Protein AF-A0A3M2M5M6-F1 (afdb_monomer_lite)

Foldseek 3Di:
DDADDPVLCDQDQDLVSLLSSLVNQQVPDDPVCNVVSLVVSQVNNVVHDDPVSSVVSVVVNCVVVVVD

Radius of gyration: 11.28 Å; chains: 1; bounding box: 28×24×29 Å

Sequence (68 aa):
MFVPTPEQLELPESVDDLEGWLVAMLRTAPDDALASALDQAETIAAERFSGEQIVEALRRVLATELRR

Structure (mmCIF, N/CA/C/O backbone):
data_AF-A0A3M2M5M6-F1
#
_entry.id   AF-A0A3M2M5M6-F1
#
loop_
_atom_site.group_PDB
_atom_site.id
_atom_site.type_symbol
_atom_site.label_atom_id
_atom_site.label_alt_id
_atom_site.label_comp_id
_atom_site.label_asym_id
_atom_site.label_entity_id
_atom_site.label_seq_id
_atom_site.pdbx_PDB_ins_code
_atom_site.Cartn_x
_atom_site.Cartn_y
_atom_site.Cartn_z
_atom_site.occupancy
_atom_site.B_iso_or_equiv
_atom_site.auth_seq_id
_atom_site.auth_comp_id
_atom_site.auth_asym_id
_atom_site.auth_atom_id
_atom_site.pdbx_PDB_model_num
ATOM 1 N N . MET A 1 1 ? 6.073 -10.866 -17.650 1.00 60.06 1 MET A N 1
ATOM 2 C CA . MET A 1 1 ? 6.054 -9.423 -17.349 1.00 60.06 1 MET A CA 1
ATOM 3 C C . MET A 1 1 ? 4.697 -9.150 -16.722 1.00 60.06 1 MET A C 1
ATOM 5 O O . MET A 1 1 ? 3.699 -9.358 -17.396 1.00 60.06 1 MET A O 1
ATOM 9 N N . PHE A 1 2 ? 4.644 -8.896 -15.414 1.00 67.75 2 PHE A N 1
ATOM 10 C CA . PHE A 1 2 ? 3.390 -8.545 -14.742 1.00 67.75 2 PHE A CA 1
ATOM 11 C C . PHE A 1 2 ? 3.147 -7.060 -15.005 1.00 67.75 2 PHE A C 1
ATOM 13 O O . PHE A 1 2 ? 4.001 -6.249 -14.664 1.00 67.75 2 PHE A O 1
ATOM 20 N N . VAL A 1 3 ? 2.038 -6.727 -15.658 1.00 77.12 3 VAL A N 1
ATOM 21 C CA . VAL A 1 3 ? 1.606 -5.346 -15.886 1.00 77.12 3 VAL A CA 1
ATOM 22 C C . VAL A 1 3 ? 0.227 -5.243 -15.242 1.00 77.12 3 VAL A C 1
ATOM 24 O O . VAL A 1 3 ? -0.676 -5.943 -15.709 1.00 77.12 3 VAL A O 1
ATOM 27 N N . PRO A 1 4 ? 0.063 -4.486 -14.146 1.00 78.62 4 PRO A N 1
ATOM 28 C CA . PRO A 1 4 ? -1.245 -4.331 -13.534 1.00 78.62 4 PRO A CA 1
ATOM 29 C C . PRO A 1 4 ? -2.192 -3.583 -14.474 1.00 78.62 4 PRO A C 1
ATOM 31 O O . PRO A 1 4 ? -1.787 -2.730 -15.265 1.00 78.62 4 PRO A O 1
ATOM 34 N N . THR A 1 5 ? -3.466 -3.939 -14.387 1.00 84.81 5 THR A N 1
ATOM 35 C CA . THR A 1 5 ? -4.568 -3.201 -15.010 1.00 84.81 5 THR A CA 1
ATOM 36 C C . THR A 1 5 ? -4.796 -1.874 -14.271 1.00 84.81 5 THR A C 1
ATOM 38 O O . THR A 1 5 ? -4.446 -1.784 -13.092 1.00 84.81 5 THR A O 1
ATOM 41 N N . PRO A 1 6 ? -5.361 -0.837 -14.918 1.00 83.38 6 PRO A N 1
ATOM 42 C CA . PRO A 1 6 ? -5.685 0.427 -14.251 1.00 83.38 6 PRO A CA 1
ATOM 43 C C . PRO A 1 6 ? -6.529 0.237 -12.986 1.00 83.38 6 PRO A C 1
ATOM 45 O O . PRO A 1 6 ? -6.243 0.852 -11.965 1.00 83.38 6 PRO A O 1
ATOM 48 N N . GLU A 1 7 ? -7.488 -0.687 -13.024 1.00 83.38 7 GLU A N 1
ATOM 49 C CA . GLU A 1 7 ? -8.366 -1.022 -11.902 1.00 83.38 7 GLU A CA 1
ATOM 50 C C . GLU A 1 7 ? -7.585 -1.591 -10.704 1.00 83.38 7 GLU A C 1
ATOM 52 O O . GLU A 1 7 ? -7.968 -1.401 -9.557 1.00 83.38 7 GLU A O 1
ATOM 57 N N . GLN A 1 8 ? -6.449 -2.257 -10.941 1.00 84.62 8 GLN A N 1
ATOM 58 C CA . GLN A 1 8 ? -5.578 -2.772 -9.875 1.00 84.62 8 GLN A CA 1
ATOM 59 C C . GLN A 1 8 ? -4.711 -1.693 -9.216 1.00 84.62 8 GLN A C 1
ATOM 61 O O . GLN A 1 8 ? -4.064 -1.979 -8.209 1.00 84.62 8 GLN A O 1
ATOM 66 N N . LEU A 1 9 ? -4.661 -0.487 -9.785 1.00 87.44 9 LEU A N 1
ATOM 67 C CA . LEU A 1 9 ? -3.968 0.665 -9.208 1.00 87.44 9 LEU A CA 1
ATOM 68 C C . LEU A 1 9 ? -4.927 1.586 -8.442 1.00 87.44 9 LEU A C 1
ATOM 70 O O . LEU A 1 9 ? -4.477 2.497 -7.748 1.00 87.44 9 LEU A O 1
ATOM 74 N N . GLU A 1 10 ? -6.234 1.333 -8.510 1.00 93.25 10 GLU A N 1
ATOM 75 C CA . GLU A 1 10 ? -7.228 2.044 -7.712 1.00 93.25 10 GLU A CA 1
ATOM 76 C C . GLU A 1 10 ? -7.181 1.573 -6.255 1.00 93.25 10 GLU A C 1
ATOM 78 O O . GLU A 1 10 ? -7.110 0.376 -5.974 1.00 93.25 10 GLU A O 1
ATOM 83 N N . LEU A 1 11 ? -7.211 2.525 -5.315 1.00 95.00 11 LEU A N 1
ATOM 84 C CA . LEU A 1 11 ? -7.194 2.220 -3.886 1.00 95.00 11 LEU A CA 1
ATOM 85 C C . LEU A 1 11 ? -8.418 1.352 -3.527 1.00 95.00 11 LEU A C 1
ATOM 87 O O . LEU A 1 11 ? -9.547 1.845 -3.660 1.00 95.00 11 LEU A O 1
ATOM 91 N N . PRO A 1 12 ? -8.231 0.115 -3.023 1.00 95.88 12 PRO A N 1
ATOM 92 C CA . PRO A 1 12 ? -9.337 -0.798 -2.758 1.00 95.88 12 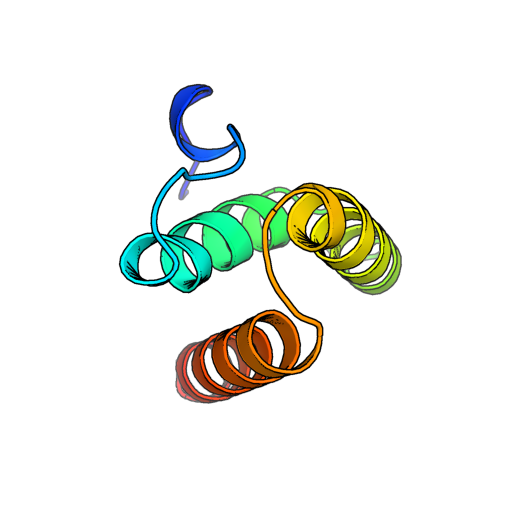PRO A CA 1
ATOM 93 C C . PRO A 1 12 ? -10.268 -0.301 -1.652 1.00 95.88 12 PRO A C 1
ATOM 95 O O . PRO A 1 12 ? -9.892 0.505 -0.799 1.00 95.88 12 PRO A O 1
ATOM 98 N N . GLU A 1 13 ? -11.499 -0.812 -1.646 1.00 95.62 13 GLU A N 1
ATOM 99 C CA . GLU A 1 13 ? -12.478 -0.542 -0.586 1.00 95.62 13 GLU A CA 1
ATOM 100 C C . GLU A 1 13 ? -12.279 -1.446 0.640 1.00 95.62 13 GLU A C 1
ATOM 102 O O . GLU A 1 13 ? -12.533 -1.017 1.766 1.00 95.62 13 GLU A O 1
ATOM 107 N N . SER A 1 14 ? -11.806 -2.681 0.429 1.00 95.94 14 SER A N 1
ATOM 108 C CA . SER A 1 14 ? -11.566 -3.670 1.482 1.00 95.94 14 SER A CA 1
ATOM 109 C C . SER A 1 14 ? -10.087 -3.769 1.847 1.00 95.94 14 SER A C 1
ATOM 111 O O . SER A 1 14 ? -9.208 -3.696 0.988 1.00 95.94 14 SER A O 1
ATOM 113 N N . VAL A 1 15 ? -9.814 -4.013 3.131 1.00 94.94 15 VAL A N 1
ATOM 114 C CA . VAL A 1 15 ? -8.460 -4.307 3.623 1.00 94.94 15 VAL A CA 1
ATOM 115 C C . VAL A 1 15 ? -7.928 -5.637 3.080 1.00 94.94 15 VAL A C 1
ATOM 117 O O . VAL A 1 15 ? -6.719 -5.793 2.933 1.00 94.94 15 VAL A O 1
ATOM 120 N N . ASP A 1 16 ? -8.814 -6.572 2.729 1.00 94.88 16 ASP A N 1
ATOM 121 C CA . ASP A 1 16 ? -8.432 -7.884 2.189 1.00 94.88 16 ASP A CA 1
ATOM 122 C C . ASP A 1 16 ? -7.735 -7.770 0.821 1.00 94.88 16 ASP A C 1
ATOM 124 O O . ASP A 1 16 ? -6.911 -8.612 0.466 1.00 94.88 16 ASP A O 1
ATOM 128 N N . ASP A 1 17 ? -8.012 -6.692 0.081 1.00 95.25 17 ASP A N 1
ATOM 129 C CA . ASP A 1 17 ? -7.437 -6.423 -1.240 1.00 95.25 17 ASP A CA 1
ATOM 130 C C . ASP A 1 17 ? -6.177 -5.535 -1.175 1.00 95.25 17 ASP A C 1
ATOM 132 O O . ASP A 1 17 ? -5.487 -5.343 -2.183 1.00 95.25 17 ASP A O 1
ATOM 136 N N . LEU A 1 18 ? -5.838 -5.010 0.010 1.00 96.19 18 LEU A N 1
ATOM 137 C CA . LEU A 1 18 ? -4.739 -4.058 0.198 1.00 96.19 18 LEU A CA 1
ATOM 138 C C . LEU A 1 18 ? -3.376 -4.660 -0.169 1.00 96.19 18 LEU A C 1
ATOM 140 O O . LEU A 1 18 ? -2.549 -3.993 -0.785 1.00 96.19 18 LEU A O 1
ATOM 144 N N . GLU A 1 19 ? -3.138 -5.931 0.160 1.00 94.88 19 GLU A N 1
ATOM 145 C CA . GLU A 1 19 ? -1.885 -6.620 -0.183 1.00 94.88 19 GLU A CA 1
ATOM 146 C C . GLU A 1 19 ? -1.691 -6.729 -1.701 1.00 94.88 19 GLU A C 1
ATOM 148 O O . GLU A 1 19 ? -0.596 -6.486 -2.214 1.00 94.88 19 GLU A O 1
ATOM 153 N N . GLY A 1 20 ? -2.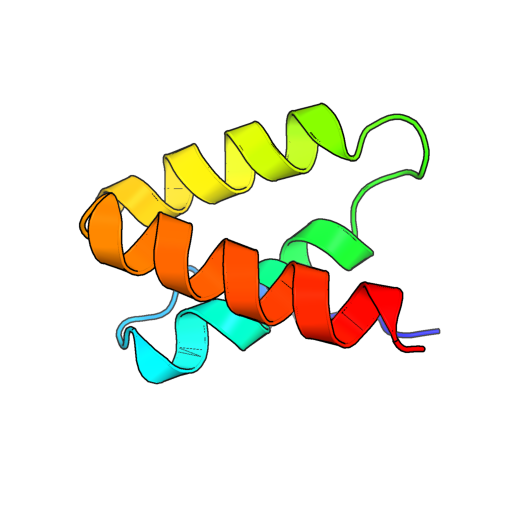761 -7.058 -2.431 1.00 93.12 20 GLY A N 1
ATOM 154 C CA . GLY A 1 20 ? -2.732 -7.167 -3.888 1.00 93.12 20 GLY A CA 1
ATOM 155 C C . GLY A 1 20 ? -2.448 -5.824 -4.555 1.00 93.12 20 GLY A C 1
ATOM 156 O O . GLY A 1 20 ? -1.614 -5.750 -5.462 1.00 93.12 20 GLY A O 1
ATOM 157 N N . TRP A 1 21 ? -3.085 -4.762 -4.060 1.00 95.75 21 TRP A N 1
ATOM 158 C CA . TRP A 1 21 ? -2.854 -3.395 -4.520 1.00 95.75 21 TRP A CA 1
ATOM 159 C C . TRP A 1 21 ? -1.420 -2.917 -4.232 1.00 95.75 21 TRP A C 1
ATOM 161 O O . TRP A 1 21 ? -0.752 -2.400 -5.129 1.00 95.75 21 TRP A O 1
ATOM 171 N N . LEU A 1 22 ? -0.886 -3.176 -3.031 1.00 94.88 22 LEU A N 1
ATOM 172 C CA . LEU A 1 22 ? 0.503 -2.845 -2.681 1.00 94.88 22 LEU A CA 1
ATOM 173 C C . LEU A 1 22 ? 1.499 -3.533 -3.622 1.00 94.88 22 LEU A C 1
ATOM 175 O O . LEU A 1 22 ? 2.417 -2.895 -4.134 1.00 94.88 22 LEU A O 1
ATOM 179 N N . VAL A 1 23 ? 1.310 -4.824 -3.904 1.00 92.44 23 VAL A N 1
ATOM 180 C CA . VAL A 1 23 ? 2.163 -5.552 -4.856 1.00 92.44 23 VAL A CA 1
ATOM 181 C C . VAL A 1 23 ? 2.072 -4.950 -6.259 1.00 92.44 23 VAL A C 1
ATOM 183 O O . VAL A 1 23 ? 3.096 -4.839 -6.935 1.00 92.44 23 VAL A O 1
ATOM 186 N N . ALA A 1 24 ? 0.876 -4.562 -6.710 1.00 92.12 24 ALA A N 1
ATOM 187 C CA . ALA A 1 24 ? 0.693 -3.925 -8.010 1.00 92.12 24 ALA A CA 1
ATOM 188 C C . ALA A 1 24 ? 1.451 -2.592 -8.099 1.00 92.12 24 ALA A C 1
ATOM 190 O O . ALA A 1 24 ? 2.237 -2.412 -9.029 1.00 92.12 24 ALA A O 1
ATOM 191 N N . MET A 1 25 ? 1.295 -1.722 -7.097 1.00 91.94 25 MET A N 1
ATOM 192 C CA . MET A 1 25 ? 2.002 -0.442 -6.994 1.00 91.94 25 MET A CA 1
ATOM 193 C C . MET A 1 25 ? 3.523 -0.636 -7.016 1.00 91.94 25 MET A C 1
ATOM 195 O O . MET A 1 25 ? 4.216 -0.076 -7.867 1.00 91.94 25 MET A O 1
ATOM 199 N N . LEU A 1 26 ? 4.052 -1.497 -6.143 1.00 89.88 26 LEU A N 1
ATOM 200 C CA . LEU A 1 26 ? 5.498 -1.698 -6.013 1.00 89.88 26 LEU A CA 1
ATOM 201 C C . LEU A 1 26 ? 6.124 -2.343 -7.255 1.00 89.88 26 LEU A C 1
ATOM 203 O O . LEU A 1 26 ? 7.249 -2.011 -7.607 1.00 89.88 26 LEU A O 1
ATOM 207 N N . ARG A 1 27 ? 5.401 -3.217 -7.968 1.00 87.62 27 ARG A N 1
ATOM 208 C CA . ARG A 1 27 ? 5.892 -3.822 -9.221 1.00 87.62 27 ARG A CA 1
ATOM 209 C C . ARG A 1 27 ? 5.899 -2.870 -10.414 1.00 87.62 27 ARG A C 1
ATOM 211 O O . ARG A 1 27 ? 6.533 -3.185 -11.417 1.00 87.62 27 ARG A O 1
ATOM 218 N N . THR A 1 28 ? 5.185 -1.749 -10.334 1.00 86.56 28 THR A N 1
ATOM 219 C CA . THR A 1 28 ? 5.239 -0.694 -11.361 1.00 86.56 28 THR A CA 1
ATOM 220 C C . THR A 1 28 ? 6.329 0.335 -11.107 1.00 86.56 28 THR A C 1
ATOM 222 O O . THR A 1 28 ? 6.628 1.134 -11.996 1.00 86.56 28 THR A O 1
ATOM 225 N N . ALA A 1 29 ? 6.934 0.314 -9.919 1.00 87.19 29 ALA A N 1
ATOM 226 C CA . ALA A 1 29 ? 8.014 1.216 -9.581 1.00 87.19 29 ALA A CA 1
ATOM 227 C C . ALA A 1 29 ? 9.293 0.855 -10.360 1.00 87.19 29 ALA A C 1
ATOM 229 O O . ALA A 1 29 ? 9.627 -0.326 -10.479 1.00 87.19 29 ALA A O 1
ATOM 230 N N . PRO A 1 30 ? 10.037 1.854 -10.862 1.00 82.94 30 PRO A N 1
ATOM 231 C CA . PRO A 1 30 ? 11.423 1.666 -11.278 1.00 82.94 30 PRO A CA 1
ATOM 232 C C . PRO A 1 30 ? 12.282 1.097 -10.138 1.00 82.94 30 PRO A C 1
ATOM 234 O O . PRO A 1 30 ? 12.069 1.440 -8.972 1.00 82.94 30 PRO A O 1
ATOM 237 N N . ASP A 1 31 ? 13.282 0.276 -10.472 1.00 79.19 31 ASP A N 1
ATOM 238 C CA . ASP A 1 31 ? 14.154 -0.398 -9.493 1.00 79.19 31 ASP A CA 1
ATOM 239 C C . ASP A 1 31 ? 14.856 0.582 -8.529 1.00 79.19 31 ASP A C 1
ATOM 241 O O . ASP A 1 31 ? 15.107 0.255 -7.369 1.00 79.19 31 ASP A O 1
ATOM 245 N N . ASP A 1 32 ? 15.154 1.800 -8.985 1.00 84.50 32 ASP A N 1
ATOM 246 C CA . ASP A 1 32 ? 15.799 2.869 -8.216 1.00 84.50 32 ASP A CA 1
ATOM 247 C C . ASP A 1 32 ? 14.813 3.770 -7.446 1.00 84.50 32 ASP A C 1
ATOM 249 O O . ASP A 1 32 ? 15.238 4.658 -6.706 1.00 84.50 32 ASP A O 1
ATOM 253 N N . ALA A 1 33 ? 13.506 3.522 -7.567 1.00 90.06 33 ALA A N 1
ATOM 254 C CA . ALA A 1 33 ? 12.439 4.346 -6.998 1.00 90.06 33 ALA A CA 1
ATOM 255 C C . ALA A 1 33 ? 11.539 3.598 -5.995 1.00 90.06 33 ALA A C 1
ATOM 257 O O . ALA A 1 33 ? 10.505 4.128 -5.583 1.00 90.06 33 ALA A O 1
ATOM 258 N N . LEU A 1 34 ? 11.927 2.391 -5.562 1.00 87.56 34 LEU A N 1
ATOM 259 C CA . LEU A 1 34 ? 11.114 1.557 -4.666 1.00 87.56 34 LEU A CA 1
ATOM 260 C C . LEU A 1 34 ? 10.752 2.262 -3.347 1.00 87.56 34 LEU A C 1
ATOM 262 O O . LEU A 1 34 ? 9.616 2.165 -2.893 1.00 87.56 34 LEU A O 1
ATOM 266 N N . ALA A 1 35 ? 11.694 2.995 -2.746 1.00 88.12 35 ALA A N 1
ATOM 267 C CA . ALA A 1 35 ? 11.443 3.738 -1.510 1.00 88.12 35 ALA A CA 1
ATOM 268 C C . ALA A 1 35 ? 10.369 4.822 -1.702 1.00 88.12 35 ALA A C 1
ATOM 270 O O . ALA A 1 35 ? 9.436 4.918 -0.915 1.00 88.12 35 ALA A O 1
ATOM 271 N N . SER A 1 36 ? 10.445 5.587 -2.795 1.00 91.12 36 SER A N 1
ATOM 272 C CA . SER A 1 36 ? 9.436 6.602 -3.115 1.00 91.12 36 SER A CA 1
ATOM 273 C C . SER A 1 36 ? 8.076 5.991 -3.461 1.00 91.12 36 SER A C 1
ATOM 275 O O . SER A 1 36 ? 7.044 6.580 -3.149 1.00 91.12 36 SER A O 1
ATOM 277 N N . ALA A 1 37 ? 8.059 4.810 -4.084 1.00 91.75 37 ALA A N 1
ATOM 278 C CA . ALA A 1 37 ? 6.825 4.080 -4.354 1.00 91.75 37 ALA A CA 1
ATOM 279 C C . ALA A 1 37 ? 6.159 3.569 -3.068 1.00 91.75 37 ALA A C 1
ATOM 281 O O . ALA A 1 37 ? 4.935 3.618 -2.967 1.00 91.75 37 ALA A O 1
ATOM 282 N N . LEU A 1 38 ? 6.947 3.131 -2.079 1.00 91.75 38 LEU A N 1
ATOM 283 C CA . LEU A 1 38 ? 6.448 2.777 -0.748 1.00 91.75 38 LEU A CA 1
ATOM 284 C C . LEU A 1 38 ? 5.817 3.988 -0.053 1.00 91.75 38 LEU A C 1
ATOM 286 O O . LEU A 1 38 ? 4.657 3.906 0.340 1.00 91.75 38 LEU A O 1
ATOM 290 N N . ASP A 1 39 ? 6.522 5.121 0.008 1.00 93.56 39 ASP A N 1
ATOM 291 C CA . ASP A 1 39 ? 6.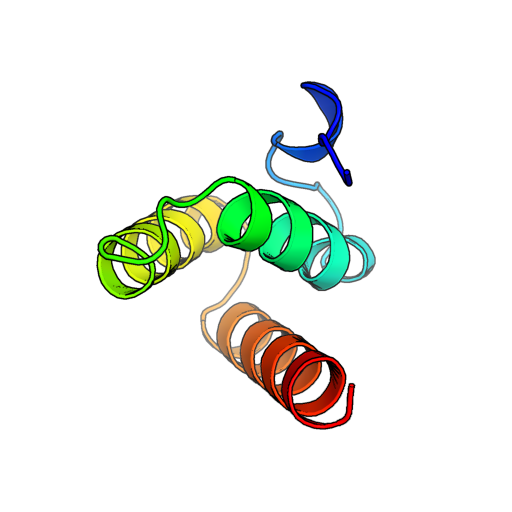002 6.350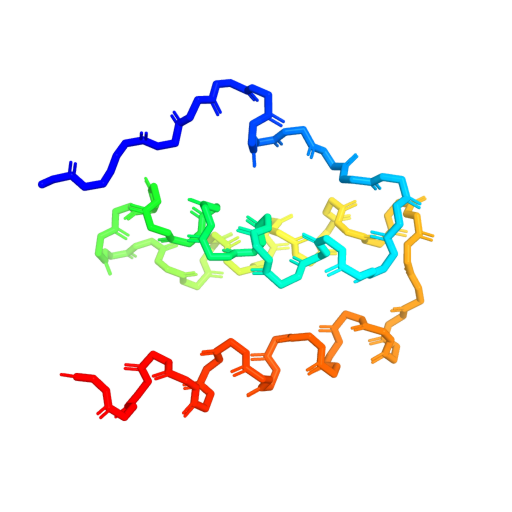 0.628 1.00 93.56 39 ASP A CA 1
ATOM 292 C C . ASP A 1 39 ? 4.685 6.807 -0.026 1.00 93.56 39 ASP A C 1
ATOM 294 O O . ASP A 1 39 ? 3.734 7.218 0.647 1.00 93.56 39 ASP A O 1
ATOM 298 N N . GLN A 1 40 ? 4.606 6.717 -1.357 1.00 93.50 40 GLN A N 1
ATOM 299 C CA . GLN A 1 40 ? 3.393 7.044 -2.101 1.00 93.50 40 GLN A CA 1
ATOM 300 C C . GLN A 1 40 ? 2.258 6.059 -1.796 1.00 93.50 40 GLN A C 1
ATOM 302 O O . GLN A 1 40 ? 1.130 6.489 -1.557 1.00 93.50 40 GLN A O 1
ATOM 307 N N . ALA A 1 41 ? 2.543 4.757 -1.785 1.00 94.44 41 ALA A N 1
ATOM 308 C CA 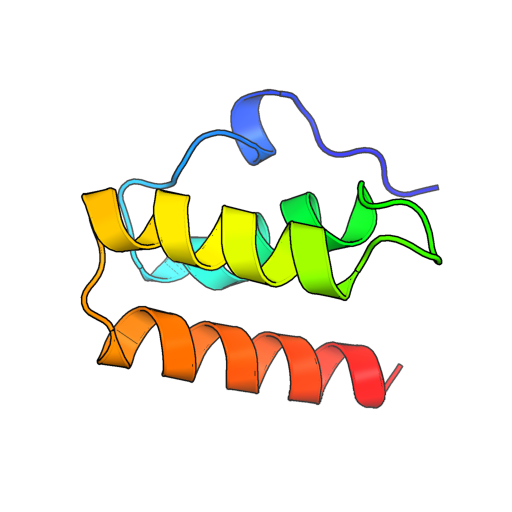. ALA A 1 41 ? 1.545 3.739 -1.495 1.00 94.44 41 ALA A CA 1
ATOM 309 C C . ALA A 1 41 ? 0.996 3.876 -0.066 1.00 94.44 41 ALA A C 1
ATOM 311 O O . ALA A 1 41 ? -0.214 3.802 0.131 1.00 94.44 41 ALA A O 1
ATOM 312 N N . GLU A 1 42 ? 1.853 4.150 0.920 1.00 95.75 42 GLU A N 1
ATOM 313 C CA . GLU A 1 42 ? 1.433 4.429 2.298 1.00 95.75 42 GLU A CA 1
ATOM 314 C C . GLU A 1 42 ? 0.558 5.684 2.385 1.00 95.75 42 GLU A C 1
ATOM 316 O O . GLU A 1 42 ? -0.487 5.662 3.036 1.00 95.75 42 GLU A O 1
ATOM 321 N N . THR A 1 43 ? 0.944 6.756 1.684 1.00 96.38 43 THR A N 1
ATOM 322 C CA . THR A 1 43 ? 0.184 8.016 1.646 1.00 96.38 43 THR A CA 1
ATOM 323 C C . THR A 1 43 ? -1.221 7.811 1.082 1.00 96.38 43 THR A C 1
ATOM 325 O O . THR A 1 43 ? -2.189 8.284 1.673 1.00 96.38 43 THR A O 1
ATOM 328 N N . ILE A 1 44 ? -1.345 7.087 -0.034 1.00 96.50 44 ILE A N 1
ATOM 329 C CA . ILE A 1 44 ? -2.642 6.804 -0.665 1.00 96.50 44 ILE A CA 1
ATOM 330 C C . ILE A 1 44 ? -3.458 5.845 0.213 1.00 96.50 44 ILE A C 1
ATOM 332 O O . ILE A 1 44 ? -4.643 6.067 0.443 1.00 96.50 44 ILE A O 1
ATOM 336 N N . ALA A 1 45 ? -2.838 4.801 0.771 1.00 97.19 45 ALA A N 1
ATOM 337 C CA . ALA A 1 45 ? -3.532 3.850 1.636 1.00 97.19 45 ALA A CA 1
ATOM 338 C C . ALA A 1 45 ? -4.102 4.508 2.903 1.00 97.19 45 ALA A C 1
ATOM 340 O O . ALA A 1 45 ? -5.184 4.130 3.360 1.00 97.19 45 ALA A O 1
ATOM 341 N N . ALA A 1 46 ? -3.421 5.527 3.436 1.00 97.56 46 ALA A N 1
ATOM 342 C CA . ALA A 1 46 ? -3.865 6.286 4.602 1.00 97.56 46 ALA A CA 1
ATOM 343 C C . ALA A 1 46 ? -5.167 7.078 4.373 1.00 97.56 46 ALA A C 1
ATOM 345 O O . ALA A 1 46 ? -5.790 7.508 5.343 1.00 97.56 46 ALA A O 1
ATOM 346 N N . GLU A 1 47 ? -5.621 7.241 3.124 1.00 97.38 47 GLU A N 1
ATOM 347 C CA . GLU A 1 47 ? -6.928 7.839 2.827 1.00 97.38 47 GLU A CA 1
ATOM 348 C C . GLU A 1 47 ? -8.100 6.977 3.327 1.00 97.38 47 GLU A C 1
ATOM 350 O O . GLU A 1 47 ? -9.181 7.508 3.595 1.00 97.38 47 GLU A O 1
ATOM 355 N N . ARG A 1 48 ? -7.906 5.6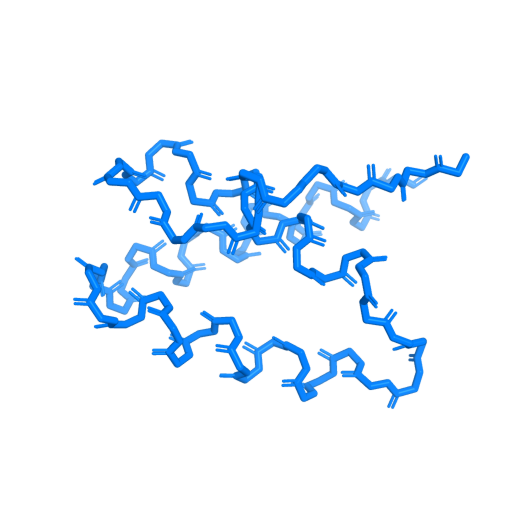55 3.463 1.00 97.56 48 ARG A N 1
ATOM 356 C CA . ARG A 1 48 ? -8.977 4.709 3.827 1.00 97.56 48 ARG A CA 1
ATOM 357 C C . ARG A 1 48 ? -8.620 3.748 4.958 1.00 97.56 48 ARG A C 1
ATOM 359 O O . ARG A 1 48 ? -9.514 3.324 5.689 1.00 97.56 48 ARG A O 1
ATOM 366 N N . PHE A 1 49 ? -7.349 3.401 5.111 1.00 97.94 49 PHE A N 1
ATOM 367 C CA . PHE A 1 49 ? -6.900 2.371 6.043 1.00 97.94 49 PHE A CA 1
ATOM 368 C C . PHE A 1 49 ? -6.144 2.970 7.227 1.00 97.94 49 PHE A C 1
ATOM 370 O O . PHE A 1 49 ? -5.480 4.001 7.122 1.00 97.94 49 PHE A O 1
ATOM 377 N N . SER A 1 50 ? -6.234 2.310 8.382 1.00 97.81 50 SER A N 1
ATOM 378 C CA . SER A 1 50 ? -5.443 2.685 9.550 1.00 97.81 50 SER A CA 1
ATOM 379 C C . SER A 1 50 ? -3.967 2.339 9.339 1.00 97.81 50 SER A C 1
ATOM 381 O O . SER A 1 50 ? -3.626 1.399 8.620 1.00 97.81 50 SER A O 1
ATOM 383 N N . GLY A 1 51 ? -3.071 3.048 10.031 1.00 95.81 51 GLY A N 1
ATOM 384 C CA . GLY A 1 51 ? -1.637 2.747 9.969 1.00 95.81 51 GLY A CA 1
ATOM 385 C C . GLY A 1 51 ? -1.299 1.306 10.375 1.00 95.81 51 GLY A C 1
ATOM 386 O O . GLY A 1 51 ? -0.375 0.716 9.825 1.00 95.81 51 GLY A O 1
ATOM 387 N N . GLU A 1 52 ? -2.070 0.705 11.286 1.00 97.69 52 GLU A N 1
ATOM 388 C CA . GLU A 1 52 ? -1.895 -0.700 11.676 1.00 97.69 52 GLU A CA 1
ATOM 389 C C . GLU A 1 52 ? -2.200 -1.654 10.515 1.00 97.69 52 GLU A C 1
ATOM 391 O O . GLU A 1 52 ? -1.388 -2.531 10.221 1.00 97.69 52 GLU A O 1
ATOM 396 N N . GLN A 1 53 ? -3.313 -1.431 9.807 1.00 97.94 53 GLN A N 1
ATOM 397 C CA . GLN A 1 53 ? -3.699 -2.227 8.637 1.00 97.94 53 GLN A CA 1
ATOM 398 C C . GLN A 1 53 ? -2.652 -2.127 7.519 1.00 97.94 53 GLN A C 1
ATOM 400 O O . GLN A 1 53 ? -2.287 -3.136 6.917 1.00 97.94 53 GLN A O 1
ATOM 405 N N . ILE A 1 54 ? -2.128 -0.921 7.280 1.00 97.06 54 ILE A N 1
ATOM 406 C CA . ILE A 1 54 ? -1.107 -0.663 6.256 1.00 97.06 54 ILE A CA 1
ATOM 407 C C . ILE A 1 54 ? 0.200 -1.387 6.598 1.00 97.06 54 ILE A C 1
ATOM 409 O O . ILE A 1 54 ? 0.743 -2.120 5.770 1.00 97.06 54 ILE A O 1
ATOM 413 N N . VAL A 1 55 ? 0.692 -1.234 7.831 1.00 96.12 55 VAL A N 1
ATOM 414 C CA . VAL A 1 55 ? 1.934 -1.878 8.284 1.00 96.12 55 VAL A CA 1
ATOM 415 C C . VAL A 1 55 ? 1.811 -3.401 8.260 1.00 96.12 55 VAL A C 1
ATOM 417 O O . VAL A 1 55 ? 2.767 -4.091 7.899 1.00 96.12 55 VAL A O 1
ATOM 420 N N . GLU A 1 56 ? 0.656 -3.950 8.638 1.00 97.31 56 GLU A N 1
ATOM 421 C CA . GLU A 1 56 ? 0.423 -5.390 8.592 1.00 97.31 56 GLU A CA 1
ATOM 422 C C . GLU A 1 56 ? 0.450 -5.930 7.154 1.00 97.31 56 GLU A C 1
ATOM 424 O O . GLU A 1 56 ? 1.156 -6.909 6.885 1.00 97.31 56 GLU A O 1
ATOM 429 N N . ALA A 1 57 ? -0.232 -5.259 6.223 1.00 96.62 57 ALA A N 1
ATOM 430 C CA . ALA A 1 57 ? -0.226 -5.626 4.810 1.00 96.62 57 ALA A CA 1
ATOM 431 C C . ALA A 1 57 ? 1.190 -5.541 4.206 1.00 96.62 57 ALA A C 1
ATOM 433 O O . ALA A 1 57 ? 1.659 -6.503 3.594 1.00 96.62 57 ALA A O 1
ATOM 434 N N . LEU A 1 58 ? 1.930 -4.454 4.458 1.00 94.50 58 LEU A N 1
ATOM 435 C CA . LEU A 1 58 ? 3.316 -4.295 3.997 1.00 94.50 58 LEU A CA 1
ATOM 436 C C . LEU A 1 58 ? 4.233 -5.409 4.512 1.00 94.50 58 LEU A C 1
ATOM 438 O O . LEU A 1 58 ? 5.030 -5.962 3.751 1.00 94.50 58 LEU A O 1
ATOM 442 N N . ARG A 1 59 ? 4.106 -5.794 5.788 1.00 94.62 59 ARG A N 1
ATOM 443 C CA . ARG A 1 59 ? 4.885 -6.906 6.356 1.00 94.62 59 ARG A CA 1
ATOM 444 C C . ARG A 1 59 ? 4.606 -8.224 5.640 1.00 94.62 59 ARG A C 1
ATOM 446 O O . ARG A 1 59 ? 5.549 -8.973 5.381 1.00 94.62 59 ARG A O 1
ATOM 453 N N . ARG A 1 60 ? 3.344 -8.517 5.314 1.00 94.38 60 ARG A N 1
ATOM 454 C CA . ARG A 1 60 ? 2.959 -9.743 4.594 1.00 94.38 60 ARG A CA 1
ATOM 455 C C . ARG A 1 60 ? 3.455 -9.740 3.149 1.00 94.38 60 ARG A C 1
ATOM 457 O O . ARG A 1 60 ? 4.004 -10.753 2.707 1.00 94.38 60 ARG A O 1
ATOM 464 N N . VAL A 1 61 ? 3.355 -8.603 2.458 1.00 92.62 61 VAL A N 1
ATOM 465 C CA . VAL A 1 61 ? 3.894 -8.416 1.102 1.00 92.62 61 VAL A CA 1
ATOM 466 C C . VAL A 1 61 ? 5.404 -8.651 1.086 1.00 92.62 61 VAL A C 1
ATOM 468 O O . VAL A 1 61 ? 5.879 -9.525 0.361 1.00 92.62 61 VAL A O 1
ATOM 471 N N . LEU A 1 62 ? 6.161 -7.961 1.946 1.00 87.94 62 LEU A N 1
ATOM 472 C CA . LEU A 1 62 ? 7.617 -8.115 2.033 1.00 87.94 62 LEU A CA 1
ATOM 473 C C . LEU A 1 62 ? 8.019 -9.553 2.385 1.00 87.94 62 LEU A C 1
ATOM 475 O O . LEU A 1 62 ? 8.909 -10.120 1.756 1.00 87.94 62 LEU A O 1
ATOM 479 N N . ALA A 1 63 ? 7.342 -10.183 3.349 1.00 89.38 63 ALA A N 1
ATOM 480 C CA . ALA A 1 63 ? 7.627 -11.564 3.733 1.00 89.38 63 ALA A CA 1
ATOM 481 C C . ALA A 1 63 ? 7.334 -12.583 2.619 1.00 89.38 63 ALA A C 1
ATOM 483 O O . ALA A 1 63 ? 7.891 -13.685 2.644 1.00 89.38 63 ALA A O 1
ATOM 484 N N . THR A 1 64 ? 6.437 -12.257 1.689 1.00 86.50 64 THR A N 1
ATOM 485 C CA . THR A 1 64 ? 6.075 -13.114 0.555 1.00 86.50 64 THR A CA 1
ATOM 486 C C . THR A 1 64 ? 7.035 -12.916 -0.610 1.00 86.50 64 THR A C 1
ATOM 488 O O . THR A 1 64 ? 7.554 -13.898 -1.137 1.00 86.50 64 THR A O 1
ATOM 491 N N . GLU A 1 65 ? 7.332 -11.668 -0.975 1.00 79.81 65 GLU A N 1
ATOM 492 C CA . GLU A 1 65 ? 8.219 -11.359 -2.101 1.00 79.81 65 GLU A CA 1
ATOM 493 C C . GLU A 1 65 ? 9.687 -11.704 -1.794 1.00 79.81 65 GLU A C 1
ATOM 495 O O . GLU A 1 65 ? 10.374 -12.208 -2.672 1.00 79.81 65 GLU A O 1
ATOM 500 N N . LEU A 1 66 ? 10.161 -11.557 -0.546 1.00 75.06 66 LEU A N 1
ATOM 501 C CA . LEU A 1 66 ? 11.525 -11.963 -0.155 1.00 75.06 66 LEU A CA 1
ATOM 502 C C . LEU A 1 66 ? 11.758 -13.482 -0.178 1.00 75.06 66 LEU A C 1
ATOM 504 O O . LEU A 1 66 ? 12.903 -13.931 -0.147 1.00 75.06 66 LEU A O 1
ATOM 508 N N . ARG A 1 67 ? 10.692 -14.289 -0.163 1.00 69.88 67 ARG A N 1
ATOM 509 C CA . ARG A 1 67 ? 10.791 -15.755 -0.232 1.00 69.88 67 ARG A CA 1
ATOM 510 C C . ARG A 1 67 ? 10.883 -16.287 -1.663 1.00 69.88 67 ARG A C 1
ATOM 512 O O . ARG A 1 67 ? 11.051 -17.496 -1.826 1.00 69.88 67 ARG A O 1
ATOM 519 N N . ARG A 1 68 ? 10.711 -15.428 -2.662 1.00 56.97 68 ARG A N 1
ATOM 520 C CA . ARG A 1 68 ? 10.581 -15.792 -4.071 1.00 56.97 68 ARG A CA 1
ATOM 521 C C . ARG A 1 68 ? 11.878 -15.563 -4.833 1.00 56.97 68 ARG A C 1
ATOM 523 O O . ARG A 1 68 ? 12.115 -16.364 -5.763 1.00 56.97 68 ARG A O 1
#

Organism: NCBI:txid2483351

Secondary structure (DSSP, 8-state):
-----GGGGSPPSSGGGHHHHHHHHHHHS-TT-HHHHHHHHHHHHTTTS-HHHHHHHHHHHHHHHTT-

pLDDT: mean 89.9, std 8.73, range [56.97, 97.94]